Protein AF-A0A1I2V8B5-F1 (afdb_monomer_lite)

Radius of gyration: 18.69 Å; chains: 1; bounding box: 43×34×58 Å

Sequence (165 aa):
MIHPSVWLQKIKIIKDSESGFLQNTAKKSKEMKYDYTTQDYFDWRNKCFAHVHEAYRRAMRGEYYYSLHDLDALRQLMAIGWYMEKSAQPNAYGDWAKIEGSRTKLNKSELTLLASWTASRNANEIMKTLLRIKPYFIELCRHFSRRLSLSNDEGLINSVFHRIE

Secondary structure (DSSP, 8-state):
-----GGGGG---S---TT-HHHHHHHHHHT------HHHHHHHHHHHHHHHHHHHHHHHTT-HHHHHHHHHHHHHHHHHHHHHHTTPPPPPTT--TTTSGGG--S-HHHHHHHHH----S-HHHHHHHHHHHHHHHHHHHHHHHHHTTPPP-HHHHHHHHTTT-

Structure (mmCIF, N/CA/C/O backbone):
data_AF-A0A1I2V8B5-F1
#
_entry.id   AF-A0A1I2V8B5-F1
#
loop_
_atom_site.group_PDB
_atom_site.id
_atom_site.type_symbol
_atom_site.label_atom_id
_atom_site.label_alt_id
_atom_site.label_comp_id
_atom_site.label_asym_id
_atom_site.label_entity_id
_atom_site.label_seq_id
_atom_site.pdbx_PDB_ins_code
_atom_site.Cartn_x
_atom_site.Cartn_y
_atom_site.Cartn_z
_atom_site.occupancy
_atom_site.B_iso_or_equiv
_atom_site.auth_seq_id
_atom_site.auth_comp_id
_atom_site.auth_asym_id
_atom_site.auth_atom_id
_atom_site.pdbx_PDB_model_num
ATOM 1 N N . MET A 1 1 ? 2.261 6.330 -28.014 1.00 75.19 1 MET A N 1
ATOM 2 C CA . MET A 1 1 ? 3.471 5.605 -28.470 1.00 75.19 1 MET A CA 1
ATOM 3 C C . MET A 1 1 ? 4.045 4.861 -27.266 1.00 75.19 1 MET A C 1
ATOM 5 O O . MET A 1 1 ? 3.856 5.345 -26.159 1.00 75.19 1 MET A O 1
ATOM 9 N N . ILE A 1 2 ? 4.645 3.676 -27.425 1.00 86.19 2 ILE A N 1
ATOM 10 C CA . ILE A 1 2 ? 5.216 2.936 -26.279 1.00 86.19 2 ILE A CA 1
ATOM 11 C C . ILE A 1 2 ? 6.547 3.587 -25.888 1.00 86.19 2 ILE A C 1
ATOM 13 O O . ILE A 1 2 ? 7.366 3.871 -26.756 1.00 86.19 2 ILE A O 1
ATOM 17 N N . HIS A 1 3 ? 6.769 3.814 -24.596 1.00 90.19 3 HIS A N 1
ATOM 18 C CA . HIS A 1 3 ? 8.010 4.394 -24.084 1.00 90.19 3 HIS A CA 1
ATOM 19 C C . HIS A 1 3 ? 8.774 3.379 -23.224 1.00 90.19 3 HIS A C 1
ATOM 21 O O . HIS A 1 3 ? 8.142 2.507 -22.616 1.00 90.19 3 HIS A O 1
ATOM 27 N N . PRO A 1 4 ? 10.117 3.471 -23.157 1.00 91.56 4 PRO A N 1
ATOM 28 C CA . PRO A 1 4 ? 10.903 2.648 -22.250 1.00 91.56 4 PRO A CA 1
ATOM 29 C C . PRO A 1 4 ? 10.394 2.770 -20.812 1.00 91.56 4 PRO A C 1
ATOM 31 O O . PRO A 1 4 ? 10.089 3.866 -20.346 1.00 91.56 4 PRO A O 1
ATOM 34 N N . SER A 1 5 ? 10.280 1.643 -20.117 1.00 90.81 5 SER A N 1
ATOM 35 C CA . SER A 1 5 ? 9.874 1.610 -18.712 1.00 90.81 5 SER A CA 1
ATOM 36 C C . SER A 1 5 ? 10.350 0.329 -18.043 1.00 90.81 5 SER A C 1
ATOM 38 O O . SER A 1 5 ? 10.607 -0.680 -18.700 1.00 90.81 5 SER A O 1
ATOM 40 N N . VAL A 1 6 ? 10.402 0.331 -16.713 1.00 90.19 6 VAL A N 1
ATOM 41 C CA . VAL A 1 6 ? 10.785 -0.839 -15.906 1.00 90.19 6 VAL A CA 1
ATOM 42 C C . VAL A 1 6 ? 9.925 -2.082 -16.185 1.00 90.19 6 VAL A C 1
ATOM 44 O O . VAL A 1 6 ? 10.413 -3.208 -16.104 1.00 90.19 6 VAL A O 1
ATOM 47 N N . TRP A 1 7 ? 8.672 -1.906 -16.614 1.00 88.69 7 TRP A N 1
ATOM 48 C CA . TRP A 1 7 ? 7.792 -3.007 -17.020 1.00 88.69 7 TRP A CA 1
ATOM 49 C C . TRP A 1 7 ? 8.276 -3.742 -18.270 1.00 88.69 7 TRP A C 1
ATOM 51 O O . TRP A 1 7 ? 8.034 -4.941 -18.423 1.00 88.69 7 TRP A O 1
ATOM 61 N N . LEU A 1 8 ? 8.989 -3.041 -19.152 1.00 90.69 8 LEU A N 1
ATOM 62 C CA . LEU A 1 8 ? 9.444 -3.574 -20.431 1.00 90.69 8 LEU A CA 1
ATOM 63 C C . LEU A 1 8 ? 10.799 -4.296 -20.338 1.00 90.69 8 LEU A C 1
ATOM 65 O O . LEU A 1 8 ? 11.295 -4.815 -21.333 1.00 90.69 8 LEU A O 1
ATOM 69 N N . GLN A 1 9 ? 11.387 -4.401 -19.144 1.00 89.25 9 GLN A N 1
ATOM 70 C CA . GLN A 1 9 ? 12.701 -5.026 -18.930 1.00 89.25 9 GLN A CA 1
ATOM 71 C C . GLN A 1 9 ? 12.772 -6.507 -19.306 1.00 89.25 9 GLN A C 1
ATOM 73 O O . GLN A 1 9 ? 13.841 -7.010 -19.653 1.00 89.25 9 GLN A O 1
ATOM 78 N N . LYS A 1 10 ? 11.648 -7.220 -19.195 1.00 87.06 10 LYS A N 1
ATOM 79 C CA . LYS A 1 10 ? 11.573 -8.680 -19.373 1.00 87.06 10 LYS A CA 1
ATOM 80 C C . LYS A 1 10 ? 10.537 -9.096 -20.416 1.00 87.06 10 LYS A C 1
ATOM 82 O O . LYS A 1 10 ? 10.031 -10.215 -20.357 1.00 87.06 10 LYS A O 1
ATOM 87 N N . ILE A 1 11 ? 10.176 -8.201 -21.337 1.00 90.94 11 ILE A N 1
ATOM 88 C CA . ILE A 1 11 ? 9.181 -8.528 -22.362 1.00 90.94 11 ILE A CA 1
ATOM 89 C C . ILE A 1 11 ? 9.738 -9.547 -23.351 1.00 90.94 11 ILE A C 1
ATOM 91 O O . ILE A 1 11 ? 10.895 -9.476 -23.763 1.00 90.94 11 ILE A O 1
ATOM 95 N N . LYS A 1 12 ? 8.882 -10.484 -23.757 1.00 91.56 12 LYS A N 1
ATOM 96 C CA . LYS A 1 12 ? 9.140 -11.370 -24.889 1.00 91.56 12 LYS A CA 1
ATOM 97 C C . LYS A 1 12 ? 8.517 -10.737 -26.128 1.00 91.56 12 LYS A C 1
ATOM 99 O O . LYS A 1 12 ? 7.298 -10.615 -26.205 1.00 91.56 12 LYS A O 1
ATOM 104 N N . ILE A 1 13 ? 9.346 -10.327 -27.082 1.00 91.81 13 ILE A N 1
ATOM 105 C CA . ILE A 1 13 ? 8.880 -9.728 -28.336 1.00 91.81 13 ILE A CA 1
ATOM 106 C C . ILE A 1 13 ? 8.579 -10.863 -29.317 1.00 91.81 13 ILE A C 1
ATOM 108 O O . ILE A 1 13 ? 9.481 -11.605 -29.692 1.00 91.81 13 ILE A O 1
ATOM 112 N N . ILE A 1 14 ? 7.305 -11.027 -29.684 1.00 94.00 14 ILE A N 1
ATOM 113 C CA . ILE A 1 14 ? 6.851 -12.066 -30.628 1.00 94.00 14 ILE A CA 1
ATOM 114 C C . ILE A 1 14 ? 6.964 -11.583 -32.078 1.00 94.00 14 ILE A C 1
ATOM 116 O O . ILE A 1 14 ? 7.317 -12.355 -32.963 1.00 94.00 14 ILE A O 1
ATOM 120 N N . LYS A 1 15 ? 6.683 -10.299 -32.312 1.00 92.25 15 LYS A N 1
ATOM 121 C CA . LYS A 1 15 ? 6.799 -9.626 -33.605 1.00 92.25 15 LYS A CA 1
ATOM 122 C C . LYS A 1 15 ? 7.237 -8.186 -33.365 1.00 92.25 15 LYS A C 1
ATOM 124 O O . LYS A 1 15 ? 6.743 -7.548 -32.439 1.00 92.25 15 LYS A O 1
ATOM 129 N N . ASP A 1 16 ? 8.134 -7.694 -34.205 1.00 92.38 16 ASP A N 1
ATOM 130 C CA . ASP A 1 16 ? 8.497 -6.282 -34.299 1.00 92.38 16 ASP A CA 1
ATOM 131 C C . ASP A 1 16 ? 8.597 -5.922 -35.781 1.00 92.38 16 ASP A C 1
ATOM 133 O O . ASP A 1 16 ? 8.853 -6.796 -36.614 1.00 92.38 16 ASP A O 1
ATOM 137 N N . SER A 1 17 ? 8.323 -4.668 -36.122 1.00 86.94 17 SER A N 1
ATOM 138 C CA . SER A 1 17 ? 8.506 -4.186 -37.490 1.00 86.94 17 SER A CA 1
ATOM 139 C C . SER A 1 17 ? 9.993 -4.084 -37.826 1.00 86.94 17 SER A C 1
ATOM 141 O O . SER A 1 17 ? 10.832 -4.032 -36.930 1.00 86.94 17 SER A O 1
ATOM 143 N N . GLU A 1 18 ? 10.327 -3.974 -39.114 1.00 85.38 18 GLU A N 1
ATOM 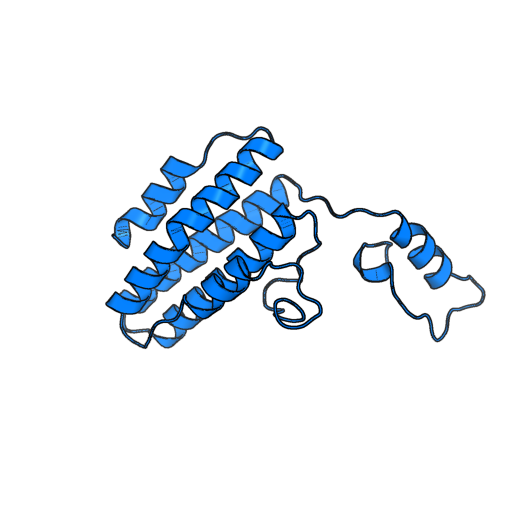144 C CA . GLU A 1 18 ? 11.718 -3.832 -39.586 1.00 85.38 18 GLU A CA 1
ATOM 145 C C . GLU A 1 18 ? 12.478 -2.668 -38.925 1.00 85.38 18 GLU A C 1
ATOM 147 O O . GLU A 1 18 ? 13.696 -2.711 -38.791 1.00 85.38 18 GLU A O 1
ATOM 152 N N . SER A 1 19 ? 11.761 -1.653 -38.433 1.00 86.44 19 SER A N 1
ATOM 153 C CA . SER A 1 19 ? 12.320 -0.537 -37.663 1.00 86.44 19 SER A CA 1
ATOM 154 C C . SER A 1 19 ? 12.904 -0.917 -36.289 1.00 86.44 19 SER A C 1
ATOM 156 O O . SER A 1 19 ? 13.576 -0.089 -35.671 1.00 86.44 19 SER A O 1
ATOM 158 N N . GLY A 1 20 ? 12.637 -2.125 -35.772 1.00 90.06 20 GLY A N 1
ATOM 159 C CA . GLY A 1 20 ? 13.158 -2.621 -34.490 1.00 90.06 20 GLY A CA 1
ATOM 160 C C . GLY A 1 20 ? 12.730 -1.793 -33.272 1.00 90.06 20 GLY A C 1
ATOM 161 O O . GLY A 1 20 ? 13.479 -1.648 -32.299 1.00 90.06 20 GLY A O 1
ATOM 162 N N . PHE A 1 21 ? 11.557 -1.161 -33.343 1.00 93.38 21 PHE A N 1
ATOM 163 C CA . PHE A 1 21 ? 11.097 -0.188 -32.356 1.00 93.38 21 PHE A CA 1
ATOM 164 C C . PHE A 1 21 ? 10.934 -0.795 -30.952 1.00 93.38 21 PHE A C 1
ATOM 166 O O . PHE A 1 21 ? 11.384 -0.197 -29.965 1.00 93.38 21 PHE A O 1
ATOM 173 N N . LEU A 1 22 ? 10.332 -1.982 -30.834 1.00 92.19 22 LEU A N 1
ATOM 174 C CA . LEU A 1 22 ? 10.169 -2.670 -29.551 1.00 92.19 22 LEU A CA 1
ATOM 175 C C . LEU A 1 22 ? 11.504 -3.202 -29.033 1.00 92.19 22 LEU A C 1
ATOM 177 O O . LEU A 1 22 ? 11.752 -3.086 -27.833 1.00 92.19 22 LEU A O 1
ATOM 181 N N . GLN A 1 23 ? 12.387 -3.722 -29.895 1.00 93.56 23 GLN A N 1
ATOM 182 C CA . GLN A 1 23 ? 13.727 -4.138 -29.459 1.00 93.56 23 GLN A CA 1
ATOM 183 C C . GLN A 1 23 ? 14.519 -2.961 -28.884 1.00 93.56 23 GLN A C 1
ATOM 185 O O . GLN A 1 23 ? 15.090 -3.074 -27.795 1.00 93.56 23 GLN A O 1
ATOM 190 N N . ASN A 1 24 ? 14.506 -1.814 -29.564 1.00 92.88 24 ASN A N 1
ATOM 191 C CA . ASN A 1 24 ? 15.165 -0.598 -29.093 1.00 92.88 24 ASN A CA 1
ATOM 192 C C . ASN A 1 24 ? 14.564 -0.100 -27.771 1.00 92.88 24 ASN A C 1
ATOM 194 O O . ASN A 1 24 ? 15.294 0.277 -26.851 1.00 92.88 24 ASN A O 1
ATOM 198 N N . THR A 1 25 ? 13.238 -0.151 -27.642 1.00 93.38 25 THR A N 1
ATOM 199 C CA . THR A 1 25 ? 12.527 0.229 -26.415 1.00 93.38 25 THR A CA 1
ATOM 200 C C . THR A 1 25 ? 12.862 -0.705 -25.249 1.00 93.38 25 THR A C 1
ATOM 202 O O . THR A 1 25 ? 13.165 -0.238 -24.149 1.00 93.38 25 THR A O 1
ATOM 205 N N . ALA A 1 26 ? 12.880 -2.021 -25.479 1.00 93.50 26 ALA A N 1
ATOM 206 C CA . ALA A 1 26 ? 13.253 -3.018 -24.479 1.00 93.50 26 ALA A CA 1
ATOM 207 C C . ALA A 1 26 ? 14.718 -2.869 -24.047 1.00 93.50 26 ALA A C 1
ATOM 209 O O . ALA A 1 26 ? 15.013 -2.947 -22.856 1.00 93.50 26 ALA A O 1
ATOM 210 N N . LYS A 1 27 ? 15.632 -2.593 -24.990 1.00 93.31 27 LYS A N 1
ATOM 211 C CA . LYS A 1 27 ? 17.048 -2.335 -24.690 1.00 93.31 27 LYS A CA 1
ATOM 212 C C . LYS A 1 27 ? 17.203 -1.139 -23.751 1.00 93.31 27 LYS A C 1
ATOM 214 O O . LYS A 1 27 ? 17.818 -1.293 -22.704 1.00 93.31 27 LYS A O 1
ATOM 219 N N . LYS A 1 28 ? 16.569 -0.003 -24.066 1.00 93.94 28 LYS A N 1
ATOM 220 C CA . LYS A 1 28 ? 16.560 1.186 -23.191 1.00 93.94 28 LYS A CA 1
ATOM 221 C C . LYS A 1 28 ? 15.943 0.892 -21.820 1.00 93.94 28 LYS A C 1
ATOM 223 O O . LYS A 1 28 ? 16.407 1.393 -20.807 1.00 93.94 28 LYS A O 1
ATOM 228 N N . SER A 1 29 ? 14.923 0.037 -21.780 1.00 93.81 29 SER A N 1
ATOM 229 C CA . SER A 1 29 ? 14.227 -0.322 -20.541 1.00 93.81 29 SER A CA 1
ATOM 230 C C . SER A 1 29 ? 15.086 -1.137 -19.570 1.00 93.81 29 SER A C 1
ATOM 232 O O . SER A 1 29 ? 14.920 -0.993 -18.360 1.00 93.81 29 SER A O 1
ATOM 234 N N . LYS A 1 30 ? 16.012 -1.976 -20.069 1.00 91.88 30 LYS A N 1
ATOM 235 C CA . LYS A 1 30 ? 16.880 -2.841 -19.240 1.00 91.88 30 LYS A CA 1
ATOM 236 C C . LYS A 1 30 ? 17.734 -2.075 -18.232 1.00 91.88 30 LYS A C 1
ATOM 238 O O . LYS A 1 30 ? 18.032 -2.616 -17.174 1.00 91.88 30 LYS A O 1
ATOM 243 N N . GLU A 1 31 ? 18.120 -0.849 -18.562 1.00 88.81 31 GLU A N 1
ATOM 244 C CA . GLU A 1 31 ? 18.990 -0.012 -17.728 1.00 88.81 31 GLU A CA 1
ATOM 245 C C . GLU A 1 31 ? 18.203 0.841 -16.726 1.00 88.81 31 GLU A C 1
ATOM 247 O O . GLU A 1 31 ? 18.778 1.391 -15.787 1.00 88.81 31 GLU A O 1
ATOM 252 N N . MET A 1 32 ? 16.881 0.937 -16.892 1.00 91.12 32 MET A N 1
ATOM 253 C CA . MET A 1 32 ? 16.047 1.758 -16.023 1.00 91.12 32 MET A CA 1
ATOM 254 C C . MET A 1 32 ? 15.970 1.162 -14.618 1.00 91.12 32 MET A C 1
ATOM 256 O O . MET A 1 32 ? 15.832 -0.047 -14.431 1.00 91.12 32 MET A O 1
ATOM 260 N N . LYS A 1 33 ? 15.999 2.025 -13.611 1.00 89.44 33 LYS A N 1
ATOM 261 C CA . LYS A 1 33 ? 15.702 1.659 -12.228 1.00 89.44 33 LYS A CA 1
ATOM 262 C C . LYS A 1 33 ? 14.457 2.411 -11.803 1.00 89.44 33 LYS A C 1
ATOM 264 O O . LYS A 1 33 ? 14.252 3.546 -12.222 1.00 89.44 33 LYS A O 1
ATOM 269 N N . TYR A 1 34 ? 13.619 1.747 -11.020 1.00 91.56 34 TYR A N 1
ATOM 270 C CA . TYR A 1 34 ? 12.500 2.427 -10.400 1.00 91.56 34 TYR A CA 1
ATOM 271 C C . TYR A 1 34 ? 13.017 3.266 -9.237 1.00 91.56 34 TYR A C 1
ATOM 273 O O . TYR A 1 34 ? 13.763 2.767 -8.394 1.00 91.56 34 TYR A O 1
ATOM 281 N N . ASP A 1 35 ? 12.585 4.516 -9.204 1.00 91.31 35 ASP A N 1
ATOM 282 C CA . ASP A 1 35 ? 12.699 5.381 -8.046 1.00 91.31 35 ASP A CA 1
ATOM 283 C C . ASP A 1 35 ? 11.390 6.155 -7.914 1.00 91.31 35 ASP A C 1
ATOM 285 O O . ASP A 1 35 ? 10.752 6.465 -8.923 1.00 91.31 35 ASP A O 1
ATOM 289 N N . TYR A 1 36 ? 10.972 6.414 -6.682 1.00 93.81 36 TYR A N 1
ATOM 290 C CA . TYR A 1 36 ? 9.762 7.181 -6.420 1.00 93.81 36 TYR A CA 1
ATOM 291 C C . TYR A 1 36 ? 10.118 8.651 -6.221 1.00 93.81 36 TYR A C 1
ATOM 293 O O . TYR A 1 36 ? 11.151 9.004 -5.653 1.00 93.81 36 TYR A O 1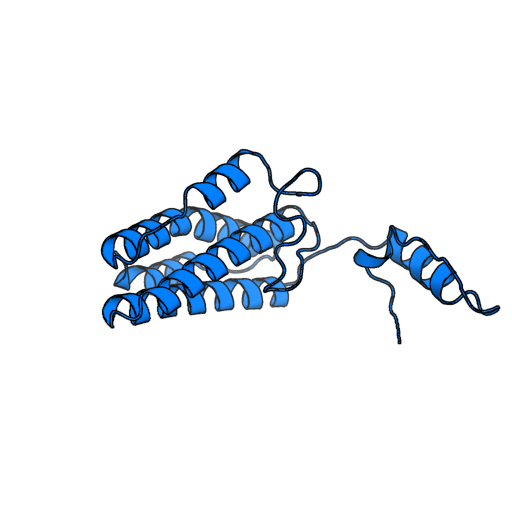
ATOM 301 N N . THR A 1 37 ? 9.238 9.522 -6.685 1.00 94.94 37 THR A N 1
ATOM 302 C CA . THR A 1 37 ? 9.363 10.968 -6.541 1.00 94.94 37 THR A CA 1
ATOM 303 C C . THR A 1 37 ? 8.639 11.463 -5.290 1.00 94.94 37 THR A C 1
ATOM 305 O O . THR A 1 37 ? 7.839 10.757 -4.670 1.00 94.94 37 THR A O 1
ATOM 308 N N . THR A 1 38 ? 8.863 12.730 -4.943 1.00 96.31 38 THR A N 1
ATOM 309 C CA . THR A 1 38 ? 8.064 13.433 -3.931 1.00 96.31 38 THR A CA 1
ATOM 310 C C . THR A 1 38 ? 6.569 13.419 -4.258 1.00 96.31 38 THR A C 1
ATOM 312 O O . THR A 1 38 ? 5.749 13.287 -3.352 1.00 96.31 38 THR A O 1
ATOM 315 N N . GLN A 1 39 ? 6.209 13.505 -5.542 1.00 96.50 39 GLN A N 1
ATOM 316 C CA . GLN A 1 39 ? 4.812 13.445 -5.964 1.00 96.50 39 GLN A CA 1
ATOM 317 C C . GLN A 1 39 ? 4.220 12.052 -5.726 1.00 96.50 39 GLN A C 1
ATOM 319 O O . GLN A 1 39 ? 3.148 11.956 -5.137 1.00 96.50 39 GLN A O 1
ATOM 324 N N . ASP A 1 40 ? 4.944 10.985 -6.082 1.00 95.81 40 ASP A N 1
ATOM 325 C CA . ASP A 1 40 ? 4.496 9.606 -5.837 1.00 95.81 40 ASP A CA 1
ATOM 326 C C . ASP A 1 40 ? 4.237 9.359 -4.344 1.00 95.81 40 ASP A C 1
ATOM 328 O O . ASP A 1 40 ? 3.236 8.743 -3.974 1.00 95.81 40 ASP A O 1
ATOM 332 N N . TYR A 1 41 ? 5.118 9.876 -3.477 1.00 96.88 41 TYR A N 1
ATOM 333 C CA . TYR A 1 41 ? 4.935 9.812 -2.028 1.00 96.88 41 TYR A CA 1
ATOM 334 C C . TYR A 1 41 ? 3.650 10.518 -1.579 1.00 96.88 41 TYR A C 1
ATOM 336 O O . TYR A 1 41 ? 2.848 9.932 -0.848 1.00 96.88 41 TYR A O 1
ATOM 344 N N . PHE A 1 42 ? 3.434 11.763 -2.008 1.00 96.81 42 PHE A N 1
ATOM 345 C CA . PHE A 1 42 ? 2.251 12.517 -1.600 1.00 96.81 42 PHE A CA 1
ATOM 346 C C . PHE A 1 42 ? 0.957 11.923 -2.149 1.00 96.81 42 PHE A C 1
ATOM 348 O O . PHE A 1 42 ? -0.021 11.849 -1.405 1.00 96.81 42 PHE A O 1
ATOM 355 N N 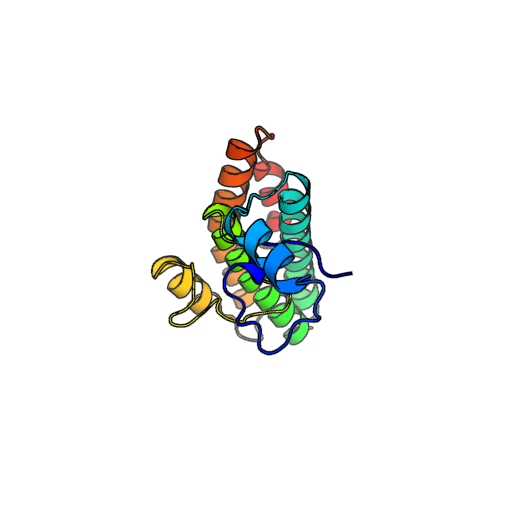. ASP A 1 43 ? 0.952 11.449 -3.393 1.00 96.88 43 ASP A N 1
ATOM 356 C CA . ASP A 1 43 ? -0.208 10.790 -3.991 1.00 96.88 43 ASP A CA 1
ATOM 357 C C . ASP A 1 43 ? -0.568 9.520 -3.220 1.00 96.88 43 ASP A C 1
ATOM 359 O O . ASP A 1 43 ? -1.727 9.327 -2.843 1.00 96.88 43 ASP A O 1
ATOM 363 N N . TRP A 1 44 ? 0.428 8.688 -2.906 1.00 97.81 44 TRP A N 1
ATOM 364 C CA . TRP A 1 44 ? 0.246 7.500 -2.077 1.00 97.81 44 TRP A CA 1
ATOM 365 C C . TRP A 1 44 ? -0.289 7.850 -0.679 1.00 97.81 44 TRP A C 1
ATOM 367 O O . TRP A 1 44 ? -1.332 7.334 -0.269 1.00 97.81 44 TRP A O 1
ATOM 377 N N . ARG A 1 45 ? 0.369 8.773 0.036 1.00 97.38 45 ARG A N 1
ATOM 378 C CA . ARG A 1 45 ? 0.014 9.174 1.408 1.00 97.38 45 ARG A CA 1
ATOM 379 C C . ARG A 1 45 ? -1.395 9.757 1.480 1.00 97.38 45 ARG A C 1
ATOM 381 O O . ARG A 1 45 ? -2.186 9.373 2.341 1.00 97.38 45 ARG A O 1
ATOM 388 N N . ASN A 1 46 ? -1.725 10.672 0.571 1.00 96.88 46 ASN A N 1
ATOM 389 C CA . ASN A 1 46 ? -3.035 11.317 0.536 1.00 96.88 46 ASN A CA 1
ATOM 390 C C . ASN A 1 46 ? -4.139 10.302 0.212 1.00 96.88 46 ASN A C 1
ATOM 392 O O . ASN A 1 46 ? -5.237 10.389 0.764 1.00 96.88 46 ASN A O 1
ATOM 396 N N . LYS A 1 47 ? -3.844 9.297 -0.621 1.00 97.75 47 LYS A N 1
ATOM 397 C CA . LYS A 1 47 ? -4.783 8.210 -0.899 1.00 97.75 47 LYS A CA 1
ATOM 398 C C . LYS A 1 47 ? -4.995 7.305 0.316 1.00 97.75 47 LYS A C 1
ATOM 400 O O . LYS A 1 47 ? -6.138 6.954 0.599 1.00 97.75 47 LYS A O 1
ATOM 405 N N . CYS A 1 48 ? -3.946 7.007 1.089 1.00 97.94 48 CYS A N 1
ATOM 406 C CA . CYS A 1 48 ? -4.088 6.328 2.383 1.00 97.94 48 CYS A CA 1
ATOM 407 C C . CYS A 1 48 ? -5.004 7.118 3.327 1.00 97.94 48 CYS A C 1
ATOM 409 O O . CYS A 1 48 ? -5.945 6.549 3.878 1.00 97.94 48 CYS A O 1
ATOM 411 N N . PHE A 1 49 ? -4.786 8.430 3.471 1.00 97.31 49 PHE A N 1
ATOM 412 C CA . PHE A 1 49 ? -5.639 9.282 4.308 1.00 97.31 49 PHE A CA 1
ATOM 413 C C . PHE A 1 49 ? -7.106 9.259 3.874 1.00 97.31 49 PHE A C 1
ATOM 415 O O . PHE A 1 49 ? -7.990 9.143 4.725 1.00 97.31 49 PHE A O 1
ATOM 422 N N . ALA A 1 50 ? -7.369 9.325 2.566 1.00 97.00 50 ALA A N 1
ATOM 423 C CA . ALA A 1 50 ? -8.724 9.270 2.032 1.00 97.00 50 ALA A CA 1
ATOM 424 C C . ALA A 1 50 ? -9.439 7.969 2.430 1.00 97.00 50 ALA A C 1
ATOM 426 O O . ALA A 1 50 ? -10.550 8.031 2.954 1.00 97.00 50 ALA A O 1
ATOM 427 N N . HIS A 1 51 ? -8.792 6.809 2.268 1.00 98.00 51 HIS A N 1
ATOM 428 C CA . HIS A 1 51 ? -9.393 5.521 2.633 1.00 98.00 51 HIS A CA 1
ATOM 429 C C . HIS A 1 51 ? -9.552 5.332 4.141 1.00 98.00 51 HIS A C 1
ATOM 431 O O . HIS A 1 51 ? -10.560 4.784 4.572 1.00 98.00 51 HIS A O 1
ATOM 437 N N . VAL A 1 52 ? -8.618 5.820 4.962 1.00 97.75 52 VAL A N 1
ATOM 438 C CA . VAL A 1 52 ? -8.767 5.786 6.429 1.00 97.75 52 VAL A CA 1
ATOM 439 C C . VAL A 1 52 ? -10.009 6.572 6.861 1.00 97.75 52 VAL A C 1
ATOM 441 O O . VAL A 1 52 ? -10.846 6.061 7.611 1.00 97.75 52 VAL A O 1
ATOM 444 N N . HIS A 1 53 ? -10.160 7.798 6.355 1.00 96.75 53 HIS A N 1
ATOM 445 C CA . HIS A 1 53 ? -11.301 8.650 6.678 1.00 96.75 53 HIS A CA 1
ATOM 446 C C . HIS A 1 53 ? -12.624 8.070 6.154 1.00 96.75 53 HIS A C 1
ATOM 448 O O . HIS A 1 53 ? -13.645 8.101 6.848 1.00 96.75 53 HIS A O 1
ATOM 454 N N . GLU A 1 54 ? -12.614 7.524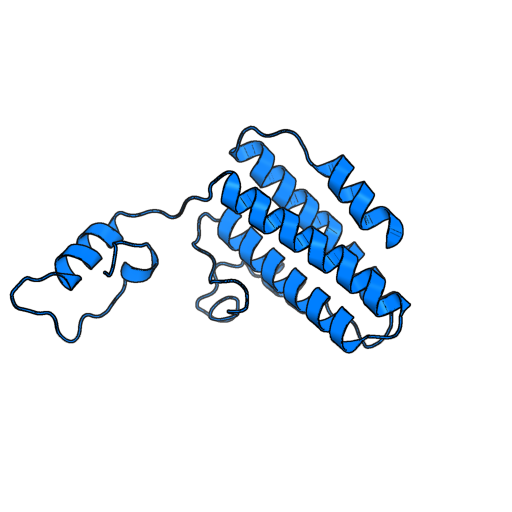 4.938 1.00 97.81 54 GLU A N 1
ATOM 455 C CA . GLU A 1 54 ? -13.802 6.947 4.319 1.00 97.81 54 GLU A CA 1
ATOM 456 C C . GLU A 1 54 ? -14.238 5.654 5.012 1.00 97.81 54 GLU A C 1
ATOM 458 O O . GLU A 1 54 ? -15.407 5.540 5.389 1.00 97.81 54 GLU A O 1
ATOM 463 N N . ALA A 1 55 ? -13.299 4.755 5.325 1.00 97.94 55 ALA A N 1
ATOM 464 C CA . ALA A 1 55 ? -13.571 3.540 6.085 1.00 97.94 55 ALA A CA 1
ATOM 465 C C . ALA A 1 55 ? -14.270 3.862 7.413 1.00 97.94 55 ALA A C 1
ATOM 467 O O . ALA A 1 55 ? -15.317 3.280 7.715 1.00 97.94 55 ALA A O 1
ATOM 468 N N . TYR A 1 56 ? -13.743 4.831 8.170 1.00 97.31 56 TYR A N 1
ATOM 469 C CA . TYR A 1 56 ? -14.353 5.320 9.408 1.00 97.31 56 TYR A CA 1
ATOM 470 C C . TYR A 1 56 ? -15.779 5.832 9.184 1.00 97.31 56 TYR A C 1
ATOM 472 O O . TYR A 1 56 ? -16.735 5.338 9.788 1.00 97.31 56 TYR A O 1
ATOM 480 N N . ARG A 1 57 ? -15.947 6.796 8.274 1.00 97.44 57 ARG A N 1
ATOM 481 C CA . ARG A 1 57 ? -17.234 7.455 8.028 1.00 97.44 57 ARG A CA 1
ATOM 482 C C . ARG A 1 57 ? -18.308 6.463 7.587 1.00 97.44 57 ARG A C 1
ATOM 484 O O . ARG A 1 57 ? -19.459 6.581 8.005 1.00 97.44 57 ARG A O 1
ATOM 491 N N . ARG A 1 58 ? -17.941 5.490 6.753 1.00 98.00 58 ARG A N 1
ATOM 492 C CA . ARG A 1 58 ? -18.847 4.459 6.232 1.00 98.00 58 ARG A CA 1
ATOM 493 C C . ARG A 1 58 ? -19.213 3.436 7.299 1.00 98.00 58 ARG A C 1
ATOM 495 O O . ARG A 1 58 ? -20.391 3.106 7.425 1.00 98.00 58 ARG A O 1
ATOM 502 N N . ALA A 1 59 ? -18.259 3.013 8.130 1.00 97.69 59 ALA A N 1
ATOM 503 C CA . ALA A 1 59 ? -18.537 2.137 9.270 1.00 97.69 59 ALA A CA 1
ATOM 504 C C . ALA A 1 59 ? -19.536 2.774 10.249 1.00 97.69 59 ALA A C 1
ATOM 506 O O . ALA A 1 59 ? -20.478 2.109 10.680 1.00 97.69 59 ALA A O 1
ATOM 507 N N . MET A 1 60 ? -19.379 4.070 10.541 1.00 96.44 60 MET A N 1
ATOM 508 C CA . MET A 1 60 ? -20.288 4.833 11.411 1.00 96.44 60 MET A CA 1
ATOM 509 C C . MET A 1 60 ? -21.696 5.013 10.838 1.00 96.44 60 MET A C 1
ATOM 511 O O . MET A 1 60 ? -22.639 5.216 11.595 1.00 96.44 60 MET A O 1
ATOM 515 N N . ARG A 1 61 ? -21.866 4.886 9.518 1.00 97.56 61 ARG A N 1
ATOM 516 C CA . ARG A 1 61 ? -23.176 4.919 8.843 1.00 97.56 61 ARG A CA 1
ATOM 517 C C . ARG A 1 61 ? -23.801 3.539 8.632 1.00 97.56 61 ARG A C 1
ATOM 519 O O . ARG A 1 61 ? -24.884 3.451 8.067 1.00 97.56 61 ARG A O 1
ATOM 526 N N . GLY A 1 62 ? -23.122 2.464 9.030 1.00 97.69 62 GLY A N 1
ATOM 527 C CA . GLY A 1 62 ? -23.563 1.095 8.748 1.00 97.69 62 GLY A CA 1
ATOM 528 C C . GLY A 1 62 ? -23.328 0.637 7.301 1.00 97.69 62 GLY A C 1
ATOM 529 O O . GLY A 1 62 ? -23.783 -0.438 6.909 1.00 97.69 62 GLY A O 1
ATOM 530 N N . GLU A 1 63 ? -22.579 1.400 6.499 1.00 98.44 63 GLU A N 1
ATOM 531 C CA . GLU A 1 63 ? -22.223 1.070 5.113 1.00 98.44 63 GLU A CA 1
ATOM 532 C C . GLU A 1 63 ? -21.013 0.114 5.072 1.00 98.44 63 GLU A C 1
ATOM 534 O O . GLU A 1 63 ? -19.952 0.415 4.523 1.00 98.44 63 GLU A O 1
ATOM 539 N N . TYR A 1 64 ? -21.144 -1.055 5.707 1.00 98.25 64 TYR A N 1
ATOM 540 C CA . TYR A 1 64 ? -19.995 -1.911 6.024 1.00 98.25 64 TYR A CA 1
ATOM 541 C C . TYR A 1 64 ? -19.239 -2.445 4.807 1.00 98.25 64 TYR A C 1
ATOM 543 O O . TYR A 1 64 ? -18.024 -2.549 4.870 1.00 98.25 64 TYR A O 1
ATOM 551 N N . TYR A 1 65 ? -19.909 -2.764 3.697 1.00 98.38 65 TYR A N 1
ATOM 552 C CA . TYR A 1 65 ? -19.203 -3.234 2.497 1.00 98.38 65 TYR A CA 1
ATOM 553 C C . TYR A 1 65 ? -18.342 -2.147 1.861 1.00 98.38 65 TYR A C 1
ATOM 555 O O . TYR A 1 65 ? -17.254 -2.444 1.380 1.00 98.38 65 TYR A O 1
ATOM 563 N N . TYR A 1 66 ? -18.795 -0.893 1.913 1.00 98.38 66 TYR A N 1
ATOM 564 C CA . TYR A 1 66 ? -17.978 0.240 1.494 1.00 98.38 66 TYR A CA 1
ATOM 565 C C . TYR A 1 66 ? -16.767 0.352 2.425 1.00 98.38 66 TYR A C 1
ATOM 567 O O . TYR A 1 66 ? -15.629 0.362 1.975 1.00 98.38 66 TYR A O 1
ATOM 575 N N . SER A 1 67 ? -16.999 0.340 3.736 1.00 98.25 67 SER A N 1
ATOM 576 C CA . SER A 1 67 ? -15.916 0.436 4.716 1.00 98.25 67 SER A CA 1
ATOM 577 C C . SER A 1 67 ? -14.875 -0.690 4.584 1.00 98.25 67 SER A C 1
ATOM 579 O O . SER A 1 67 ? -13.674 -0.442 4.659 1.00 98.25 67 SER A O 1
ATOM 581 N N . LEU A 1 68 ? -15.318 -1.924 4.319 1.00 98.50 68 LEU A N 1
ATOM 582 C CA . LEU A 1 68 ? -14.437 -3.061 4.037 1.00 98.50 68 LEU A CA 1
ATOM 583 C C . LEU A 1 68 ? -13.682 -2.887 2.713 1.00 98.50 68 LEU A C 1
ATOM 585 O O . LEU A 1 68 ? -12.501 -3.206 2.648 1.00 98.50 68 LEU A O 1
ATOM 589 N N . HIS A 1 69 ? -14.317 -2.326 1.682 1.00 98.00 69 HIS A N 1
ATOM 590 C CA . HIS A 1 69 ? -13.632 -1.972 0.441 1.00 98.00 69 HIS A CA 1
ATOM 591 C C . HIS A 1 69 ? -12.516 -0.938 0.670 1.00 98.00 69 HIS A C 1
ATOM 593 O O . HIS A 1 69 ? -11.419 -1.102 0.140 1.00 98.00 69 HIS A O 1
ATOM 599 N N . ASP A 1 70 ? -12.750 0.087 1.494 1.00 98.12 70 ASP A N 1
ATOM 600 C CA . ASP A 1 70 ? -11.705 1.052 1.859 1.00 98.12 70 ASP A CA 1
ATOM 601 C C . ASP A 1 70 ? -10.581 0.413 2.678 1.00 98.12 70 ASP A C 1
ATOM 603 O O . ASP A 1 70 ? -9.410 0.745 2.491 1.00 98.12 70 ASP A O 1
ATOM 607 N N . LEU A 1 71 ? -10.915 -0.531 3.562 1.00 97.88 71 LEU A N 1
ATOM 608 C CA . LEU A 1 71 ? -9.913 -1.305 4.285 1.00 97.88 71 LEU A CA 1
ATOM 609 C C . LEU A 1 71 ? -9.042 -2.115 3.311 1.00 97.88 71 LEU A C 1
ATOM 611 O O . LEU A 1 71 ? -7.820 -2.109 3.437 1.00 97.88 71 LEU A O 1
ATOM 615 N N . ASP A 1 72 ? -9.639 -2.751 2.305 1.00 97.25 72 ASP A N 1
ATOM 616 C CA . ASP A 1 72 ? -8.922 -3.504 1.268 1.00 97.25 72 ASP A CA 1
ATOM 617 C C . ASP A 1 72 ? -8.043 -2.599 0.407 1.00 97.25 72 ASP A C 1
ATOM 619 O O . ASP A 1 72 ? -6.886 -2.926 0.132 1.00 97.25 72 ASP A O 1
ATOM 623 N N . ALA A 1 73 ? -8.556 -1.427 0.041 1.00 97.69 73 ALA A N 1
ATOM 624 C CA . ALA A 1 73 ? -7.782 -0.406 -0.646 1.00 97.69 73 ALA A CA 1
ATOM 625 C C . ALA A 1 73 ? -6.577 0.047 0.188 1.00 97.69 73 ALA A C 1
ATOM 627 O O . ALA A 1 73 ? -5.472 0.170 -0.343 1.00 97.69 73 ALA A O 1
ATOM 628 N N . LEU A 1 74 ? -6.754 0.242 1.498 1.00 97.62 74 LEU A N 1
ATOM 629 C CA . LEU A 1 74 ? -5.659 0.587 2.398 1.00 97.62 74 LEU A CA 1
ATOM 630 C C . LEU A 1 74 ? -4.627 -0.544 2.481 1.00 97.62 74 LEU A C 1
ATOM 632 O O . LEU A 1 74 ? -3.432 -0.274 2.388 1.00 97.62 74 LEU A O 1
ATOM 636 N N . ARG A 1 75 ? -5.057 -1.812 2.560 1.00 97.19 75 ARG A N 1
ATOM 637 C CA . ARG A 1 75 ? -4.149 -2.974 2.495 1.00 97.19 75 ARG A CA 1
ATOM 638 C C . ARG A 1 75 ? -3.316 -2.962 1.214 1.00 97.19 75 ARG A C 1
ATOM 640 O O . ARG A 1 75 ? -2.103 -3.167 1.270 1.00 97.19 75 ARG A O 1
ATOM 647 N N . GLN A 1 76 ? -3.939 -2.671 0.073 1.00 97.75 76 GLN A N 1
ATOM 648 C CA . GLN A 1 76 ? -3.222 -2.562 -1.195 1.00 97.75 76 GLN A CA 1
ATOM 649 C C . GLN A 1 76 ? -2.209 -1.417 -1.178 1.00 97.75 76 GLN A C 1
ATOM 651 O O . GLN A 1 76 ? -1.082 -1.576 -1.640 1.00 97.75 76 GLN A O 1
ATOM 656 N N . LEU A 1 77 ? -2.594 -0.262 -0.636 1.00 98.31 77 LEU A N 1
ATOM 657 C CA . LEU A 1 77 ? -1.709 0.892 -0.542 1.00 98.31 77 LEU A CA 1
ATOM 658 C C . LEU A 1 77 ? -0.508 0.608 0.359 1.00 98.31 77 LEU A C 1
ATOM 660 O O . LEU A 1 77 ? 0.599 1.006 0.012 1.00 98.31 77 LEU A O 1
ATOM 664 N N . MET A 1 78 ? -0.673 -0.138 1.451 1.00 98.50 78 MET A N 1
ATOM 665 C CA . MET A 1 78 ? 0.462 -0.584 2.266 1.00 98.50 78 MET A CA 1
ATOM 666 C C . MET A 1 78 ? 1.423 -1.468 1.462 1.00 98.50 78 MET A C 1
ATOM 668 O O . MET A 1 78 ? 2.633 -1.243 1.493 1.00 98.50 78 MET A O 1
ATOM 672 N N . ALA A 1 79 ? 0.898 -2.402 0.661 1.00 98.25 79 ALA A N 1
ATOM 673 C CA . ALA A 1 79 ? 1.715 -3.202 -0.251 1.00 98.25 79 ALA A CA 1
ATOM 674 C C . ALA A 1 79 ? 2.455 -2.336 -1.286 1.00 98.25 79 ALA A C 1
ATOM 676 O O . ALA A 1 79 ? 3.648 -2.534 -1.506 1.00 98.25 79 ALA A O 1
ATOM 677 N N . ILE A 1 80 ? 1.780 -1.346 -1.878 1.00 98.06 80 ILE A N 1
ATOM 678 C CA . ILE A 1 80 ? 2.393 -0.369 -2.792 1.00 98.06 80 ILE A CA 1
ATOM 679 C C . ILE A 1 80 ? 3.531 0.384 -2.091 1.00 98.06 80 ILE A C 1
ATOM 681 O O . ILE A 1 80 ? 4.626 0.469 -2.643 1.00 98.06 80 ILE A O 1
ATOM 685 N N . GLY A 1 81 ? 3.315 0.854 -0.861 1.00 98.06 81 GLY A N 1
ATOM 686 C CA . GLY A 1 81 ? 4.332 1.542 -0.067 1.00 98.06 81 GLY A CA 1
ATOM 687 C C . GLY A 1 81 ? 5.561 0.667 0.202 1.00 98.06 81 GLY A C 1
ATOM 688 O O . GLY A 1 81 ? 6.688 1.098 -0.022 1.00 98.06 81 GLY A O 1
ATOM 689 N N . TRP A 1 82 ? 5.380 -0.602 0.566 1.00 98.38 82 TRP A N 1
ATOM 690 C CA . TRP A 1 82 ? 6.507 -1.528 0.741 1.00 98.38 82 TRP A CA 1
ATOM 691 C C . TRP A 1 82 ? 7.243 -1.869 -0.559 1.00 98.38 82 TRP A C 1
ATOM 693 O O . TRP A 1 82 ? 8.433 -2.188 -0.519 1.00 98.38 82 TRP A O 1
ATOM 703 N N . TYR A 1 83 ? 6.569 -1.828 -1.711 1.00 97.69 83 TYR A N 1
ATOM 704 C CA . TYR A 1 83 ? 7.237 -1.913 -3.013 1.00 97.69 83 TYR A CA 1
ATOM 705 C C . TYR A 1 83 ? 8.082 -0.663 -3.264 1.00 97.69 83 TYR A C 1
ATOM 707 O O . TYR A 1 83 ? 9.259 -0.788 -3.609 1.00 97.69 83 TYR A O 1
ATOM 715 N N . MET A 1 84 ? 7.507 0.521 -3.021 1.00 97.00 84 MET A N 1
ATOM 716 C CA . MET A 1 84 ? 8.201 1.802 -3.151 1.00 97.00 84 MET A CA 1
ATOM 717 C C . MET A 1 84 ? 9.465 1.847 -2.289 1.00 97.00 84 MET A C 1
ATOM 719 O O . MET A 1 84 ? 10.546 2.122 -2.806 1.00 97.00 84 MET A O 1
ATOM 723 N N . GLU A 1 85 ? 9.349 1.483 -1.010 1.00 97.06 85 GLU A N 1
ATOM 724 C CA . GLU A 1 85 ? 10.458 1.393 -0.054 1.00 97.06 85 GLU A CA 1
ATOM 725 C C . GLU A 1 85 ? 11.607 0.515 -0.577 1.00 97.06 85 GLU A C 1
ATOM 727 O O . GLU A 1 85 ? 12.777 0.894 -0.515 1.00 97.06 85 GLU A O 1
ATOM 732 N N . LYS A 1 86 ? 11.275 -0.637 -1.169 1.00 95.56 86 LYS A N 1
ATOM 733 C CA . LYS A 1 86 ? 12.245 -1.581 -1.749 1.00 95.56 86 LYS A CA 1
ATOM 734 C C . LYS A 1 86 ? 12.761 -1.162 -3.128 1.00 95.56 86 LYS A C 1
ATOM 736 O O . LYS A 1 86 ? 13.432 -1.955 -3.791 1.00 95.56 86 LYS A O 1
ATOM 741 N N . SER A 1 87 ? 12.414 0.039 -3.598 1.00 93.88 87 SER A N 1
ATOM 742 C CA . SER A 1 87 ? 12.682 0.512 -4.961 1.00 93.88 87 SER A CA 1
ATOM 743 C C . SER A 1 87 ? 12.249 -0.502 -6.030 1.00 93.88 87 SER A C 1
ATOM 745 O O . SER A 1 87 ? 12.880 -0.666 -7.075 1.00 93.88 87 SER A O 1
ATOM 747 N N . ALA A 1 88 ? 11.122 -1.167 -5.776 1.00 93.25 88 ALA A N 1
ATOM 748 C CA . ALA A 1 88 ? 10.421 -2.003 -6.730 1.00 93.25 88 ALA A CA 1
ATOM 749 C C . ALA A 1 88 ? 9.203 -1.245 -7.260 1.00 93.25 88 ALA A C 1
ATOM 751 O O . ALA A 1 88 ? 8.408 -0.728 -6.485 1.00 93.25 88 ALA A O 1
ATOM 752 N N . GLN A 1 89 ? 9.027 -1.218 -8.581 1.00 92.00 89 GLN A N 1
ATOM 753 C CA . GLN A 1 89 ? 7.857 -0.594 -9.194 1.00 92.00 89 GLN A CA 1
ATOM 754 C C . GLN A 1 89 ? 6.573 -1.286 -8.701 1.00 92.00 89 GLN A C 1
ATOM 756 O O . GLN A 1 89 ? 6.396 -2.479 -8.983 1.00 92.00 89 GLN A O 1
ATOM 761 N N . PRO A 1 90 ? 5.674 -0.573 -8.001 1.00 93.62 90 PRO A N 1
ATOM 762 C CA . PRO A 1 90 ? 4.374 -1.112 -7.639 1.00 93.62 90 PRO A CA 1
ATOM 763 C C . PRO A 1 90 ? 3.477 -1.208 -8.876 1.00 93.62 90 PRO A C 1
ATOM 765 O O . PRO A 1 90 ? 3.639 -0.443 -9.834 1.00 93.62 90 PRO A O 1
ATOM 768 N N . ASN A 1 91 ? 2.505 -2.123 -8.851 1.00 90.94 91 ASN A N 1
ATOM 769 C CA . ASN A 1 91 ? 1.432 -2.106 -9.844 1.00 90.94 91 ASN A CA 1
ATOM 770 C C . ASN A 1 91 ? 0.580 -0.839 -9.705 1.00 90.94 91 ASN A C 1
ATOM 772 O O . ASN A 1 91 ? 0.628 -0.133 -8.695 1.00 90.94 91 ASN A O 1
ATOM 776 N N . ALA A 1 92 ? -0.262 -0.600 -10.709 1.00 89.69 92 ALA A N 1
ATOM 777 C CA . ALA A 1 92 ? -1.309 0.398 -10.599 1.00 89.69 92 ALA A CA 1
ATOM 778 C C . ALA A 1 92 ? -2.256 0.080 -9.428 1.00 89.69 92 ALA A C 1
ATOM 780 O O . ALA A 1 92 ? -2.533 -1.078 -9.111 1.00 89.69 92 ALA A O 1
ATOM 781 N N . TYR A 1 93 ? -2.791 1.130 -8.810 1.00 89.75 93 TYR A N 1
ATOM 782 C CA . TYR A 1 93 ? -3.843 0.996 -7.809 1.00 89.75 93 TYR A CA 1
ATOM 783 C C . TYR A 1 93 ? -5.044 0.220 -8.382 1.00 89.75 93 TYR A C 1
ATOM 785 O O . TYR A 1 93 ? -5.463 0.472 -9.510 1.00 89.75 93 TYR A O 1
ATOM 793 N N . GLY A 1 94 ? -5.587 -0.721 -7.608 1.00 90.81 94 GLY A N 1
ATOM 794 C CA . GLY A 1 94 ? -6.608 -1.677 -8.047 1.00 90.81 94 GLY A CA 1
ATOM 795 C C . GLY A 1 94 ? -6.058 -2.993 -8.617 1.00 90.81 94 GLY A C 1
ATOM 796 O O . GLY A 1 94 ? -6.794 -3.973 -8.669 1.00 90.81 94 GLY A O 1
ATOM 797 N N . ASP A 1 95 ? -4.764 -3.076 -8.957 1.00 93.25 95 ASP A N 1
ATOM 798 C CA . ASP A 1 95 ? -4.134 -4.305 -9.466 1.00 93.25 95 ASP A CA 1
ATOM 799 C C . ASP A 1 95 ? -3.350 -5.073 -8.382 1.00 93.25 95 ASP A C 1
ATOM 801 O O . ASP A 1 95 ? -2.263 -4.679 -7.945 1.00 93.25 95 ASP A O 1
ATOM 805 N N . TRP A 1 96 ? -3.896 -6.217 -7.966 1.00 93.81 96 TRP A N 1
ATOM 806 C CA . TRP A 1 96 ? -3.303 -7.113 -6.966 1.00 93.81 96 TRP A CA 1
ATOM 807 C C . TRP A 1 96 ? -2.279 -8.109 -7.529 1.00 93.81 96 TRP A C 1
ATOM 809 O O . TRP A 1 96 ? -1.681 -8.885 -6.776 1.00 93.81 96 TRP A O 1
ATOM 819 N N . ALA A 1 97 ? -2.045 -8.122 -8.844 1.00 92.81 97 ALA A N 1
ATOM 820 C CA . ALA A 1 97 ? -1.207 -9.130 -9.476 1.00 92.81 97 ALA A CA 1
ATOM 821 C C . ALA A 1 97 ? 0.203 -9.169 -8.870 1.00 92.81 97 ALA A C 1
ATOM 823 O O . ALA A 1 97 ? 0.913 -8.174 -8.827 1.00 92.81 97 ALA A O 1
ATOM 824 N N . LYS A 1 98 ? 0.692 -10.350 -8.485 1.00 92.00 98 LYS A N 1
ATOM 825 C CA . LYS A 1 98 ? 2.063 -10.519 -7.958 1.00 92.00 98 LYS A CA 1
ATOM 826 C C . LYS A 1 98 ? 2.329 -9.782 -6.635 1.00 92.00 98 LYS A C 1
ATOM 828 O O . LYS A 1 98 ? 3.490 -9.742 -6.252 1.00 92.00 98 LYS A O 1
ATOM 833 N N . ILE A 1 99 ? 1.330 -9.215 -5.948 1.00 94.25 99 ILE 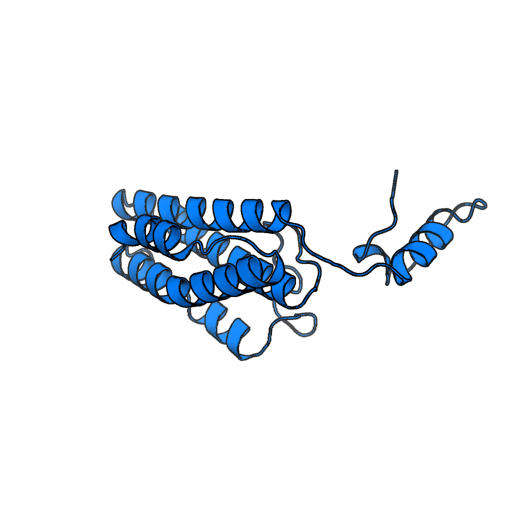A N 1
ATOM 834 C CA . ILE A 1 99 ? 1.489 -8.785 -4.544 1.00 94.25 99 ILE A CA 1
ATOM 835 C C . ILE A 1 99 ? 1.673 -10.018 -3.654 1.00 94.25 99 ILE A C 1
ATOM 837 O O . ILE A 1 99 ? 2.466 -10.006 -2.717 1.00 94.25 99 ILE A O 1
ATOM 841 N N . GLU A 1 100 ? 1.012 -11.113 -4.016 1.00 92.25 100 GLU A N 1
ATOM 842 C CA . GLU A 1 100 ? 1.154 -12.427 -3.399 1.00 92.25 100 GLU A CA 1
ATOM 843 C C . GLU A 1 100 ? 1.867 -13.421 -4.337 1.00 92.25 100 GLU A C 1
ATOM 845 O O . GLU A 1 100 ? 2.177 -13.132 -5.501 1.00 92.25 100 GLU A O 1
ATOM 850 N N . GLY A 1 101 ? 2.117 -14.627 -3.822 1.00 93.12 101 GLY A N 1
ATOM 851 C CA . GLY A 1 101 ? 2.728 -15.727 -4.565 1.00 93.12 101 GLY A CA 1
ATOM 852 C C . GLY A 1 101 ? 4.223 -15.538 -4.840 1.00 93.12 101 GLY A C 1
ATOM 853 O O . GLY A 1 101 ? 4.874 -14.626 -4.339 1.00 93.12 101 GLY A O 1
ATOM 854 N N . SER A 1 102 ? 4.793 -16.409 -5.675 1.00 93.62 102 SER A N 1
ATOM 855 C CA . SER A 1 102 ? 6.249 -16.495 -5.901 1.00 93.62 102 SER A CA 1
ATOM 856 C C . SER A 1 102 ? 6.881 -15.268 -6.568 1.00 93.62 102 SER A C 1
ATOM 858 O O . SER A 1 102 ? 8.103 -15.143 -6.613 1.00 93.62 102 SER A O 1
ATOM 860 N N . ARG A 1 103 ? 6.063 -14.364 -7.120 1.00 92.50 103 ARG A N 1
ATOM 861 C CA . ARG A 1 103 ? 6.519 -13.160 -7.832 1.00 92.50 103 ARG A CA 1
ATOM 862 C C . ARG A 1 103 ? 6.511 -11.901 -6.966 1.00 92.50 103 ARG A C 1
ATOM 864 O O . ARG A 1 103 ? 6.906 -10.848 -7.473 1.00 92.50 103 ARG A O 1
ATOM 871 N N . THR A 1 104 ? 6.083 -12.015 -5.711 1.00 96.25 104 THR A N 1
ATOM 872 C CA . THR A 1 104 ? 6.043 -10.899 -4.769 1.00 96.25 104 THR A CA 1
ATOM 873 C C . THR A 1 104 ? 7.421 -10.326 -4.467 1.00 96.25 104 THR A C 1
ATOM 875 O O . THR A 1 104 ? 8.447 -11.006 -4.554 1.00 96.25 104 THR A O 1
ATOM 878 N N . LYS A 1 105 ? 7.437 -9.031 -4.151 1.00 96.00 105 LYS A N 1
ATOM 879 C CA . LYS A 1 105 ? 8.586 -8.326 -3.568 1.00 96.00 105 LYS A CA 1
ATOM 880 C C . LYS A 1 105 ? 8.435 -8.113 -2.067 1.00 96.00 105 LYS A C 1
ATOM 882 O O . LYS A 1 105 ? 9.364 -7.601 -1.447 1.00 96.00 105 LYS A O 1
ATOM 887 N N . LEU A 1 106 ? 7.303 -8.519 -1.496 1.00 97.62 106 LEU A N 1
ATOM 888 C CA . LEU A 1 106 ? 7.074 -8.462 -0.063 1.00 97.62 106 LEU A CA 1
ATOM 889 C C . LEU A 1 106 ? 7.805 -9.597 0.648 1.00 97.62 106 LEU A C 1
ATOM 891 O O . LEU A 1 106 ? 7.926 -10.710 0.132 1.00 97.62 106 LEU A O 1
ATOM 895 N N . ASN A 1 107 ? 8.288 -9.314 1.852 1.00 97.06 107 ASN A N 1
ATOM 896 C CA . ASN A 1 107 ? 8.835 -10.345 2.727 1.00 97.06 107 ASN A CA 1
ATOM 897 C C . ASN A 1 107 ? 7.710 -11.105 3.459 1.00 97.06 107 ASN A C 1
ATOM 899 O O . ASN A 1 107 ? 6.533 -10.740 3.422 1.00 97.06 107 ASN A O 1
ATOM 903 N N . LYS A 1 108 ? 8.075 -12.190 4.154 1.00 97.38 108 LYS A N 1
ATOM 904 C CA . LYS A 1 108 ? 7.108 -13.040 4.864 1.00 97.38 108 LYS A CA 1
ATOM 905 C C . LYS A 1 108 ? 6.331 -12.277 5.945 1.00 97.38 108 LYS A C 1
ATOM 907 O O . LYS A 1 108 ? 5.143 -12.539 6.121 1.00 97.38 108 LYS A O 1
ATOM 912 N N . SER A 1 109 ? 6.971 -11.349 6.659 1.00 97.50 109 SER A N 1
ATOM 913 C CA . SER A 1 109 ? 6.309 -10.535 7.687 1.00 97.50 109 SER A CA 1
ATOM 914 C C . SER A 1 109 ? 5.266 -9.592 7.093 1.00 97.50 109 SER A C 1
ATOM 916 O O . SER A 1 109 ? 4.153 -9.545 7.599 1.00 97.50 109 SER A O 1
ATOM 918 N N . GLU A 1 110 ? 5.570 -8.916 5.987 1.00 98.19 110 GLU A N 1
ATOM 919 C CA . GLU A 1 110 ? 4.638 -8.022 5.285 1.00 98.19 110 GLU A CA 1
ATOM 920 C C . GLU A 1 110 ? 3.414 -8.780 4.766 1.00 98.19 110 GLU A C 1
ATOM 922 O O . GLU A 1 110 ? 2.283 -8.351 4.976 1.00 98.19 110 GLU A O 1
ATOM 927 N N . LEU A 1 111 ? 3.621 -9.958 4.168 1.00 98.00 111 LEU A N 1
ATOM 928 C CA . LEU A 1 111 ? 2.520 -10.829 3.743 1.00 98.00 111 LEU A CA 1
ATOM 929 C C . LEU A 1 111 ? 1.667 -11.295 4.931 1.00 98.00 111 LEU A C 1
ATOM 931 O O . LEU A 1 111 ? 0.441 -11.325 4.845 1.00 98.00 111 LEU A O 1
ATOM 935 N N . THR A 1 112 ? 2.307 -11.620 6.056 1.00 97.81 112 THR A N 1
ATOM 936 C CA . THR A 1 112 ? 1.605 -12.017 7.287 1.00 97.81 112 THR A CA 1
ATOM 937 C C . THR A 1 112 ? 0.761 -10.863 7.833 1.00 97.81 112 THR A C 1
ATOM 939 O O . THR A 1 112 ? -0.378 -11.079 8.244 1.00 97.81 112 THR A O 1
ATOM 942 N N . LEU A 1 113 ? 1.278 -9.631 7.789 1.00 98.06 113 LEU A N 1
ATOM 943 C CA . LEU A 1 113 ? 0.540 -8.437 8.195 1.00 98.06 113 LEU A CA 1
ATOM 944 C C . LEU A 1 113 ? -0.689 -8.212 7.314 1.00 98.06 113 LEU A C 1
ATOM 946 O O . LEU A 1 113 ? -1.789 -8.102 7.854 1.00 98.06 113 LEU A O 1
ATOM 950 N N . LEU A 1 114 ? -0.534 -8.246 5.984 1.00 97.44 114 LEU A N 1
ATOM 951 C CA . LEU A 1 114 ? -1.657 -8.111 5.044 1.00 97.44 114 LEU A CA 1
ATOM 952 C C . LEU A 1 114 ? -2.757 -9.142 5.302 1.00 97.44 114 LEU A C 1
ATOM 954 O O . LEU A 1 114 ? -3.940 -8.790 5.317 1.00 97.44 114 LEU A O 1
ATOM 958 N N . ALA A 1 115 ? -2.366 -10.395 5.542 1.00 96.44 115 ALA A N 1
ATOM 959 C CA . ALA A 1 115 ? -3.289 -11.481 5.851 1.00 96.44 115 ALA A CA 1
ATOM 960 C C . ALA A 1 115 ? -3.989 -11.296 7.210 1.00 96.44 115 ALA A C 1
ATOM 962 O O . ALA A 1 115 ? -5.122 -11.736 7.378 1.00 96.44 115 ALA A O 1
ATOM 963 N N . SER A 1 116 ? -3.342 -10.632 8.173 1.00 97.12 116 SER A N 1
ATOM 964 C CA . SER A 1 116 ? -3.891 -10.388 9.517 1.00 97.12 116 SER A CA 1
ATOM 965 C C . SER A 1 116 ? -4.863 -9.203 9.596 1.00 97.12 116 SER A C 1
ATOM 967 O O . SER A 1 116 ? -5.648 -9.092 10.546 1.00 97.12 116 SER A O 1
ATOM 969 N N . TRP A 1 117 ? -4.814 -8.294 8.620 1.00 97.81 117 TRP A N 1
ATOM 970 C CA . TRP A 1 117 ? -5.627 -7.080 8.579 1.00 97.81 117 TRP A CA 1
ATOM 971 C C . TRP A 1 117 ? -7.023 -7.343 8.011 1.00 97.81 117 TRP A C 1
ATOM 973 O O . TRP A 1 117 ? -7.430 -6.781 7.000 1.00 97.81 117 TRP A O 1
ATOM 983 N N . THR A 1 118 ? -7.773 -8.210 8.678 1.00 95.31 118 THR A N 1
ATOM 984 C CA . THR A 1 118 ? -9.158 -8.539 8.330 1.00 95.31 118 THR A CA 1
ATOM 985 C C . THR A 1 118 ? -10.129 -7.990 9.366 1.00 95.31 118 THR A C 1
ATOM 987 O O . THR A 1 118 ? -9.801 -7.925 10.554 1.00 95.31 118 THR A O 1
ATOM 990 N N . ALA A 1 119 ? -11.344 -7.672 8.924 1.00 97.38 119 ALA A N 1
ATOM 991 C CA . ALA A 1 119 ? -12.470 -7.304 9.773 1.00 97.38 119 ALA A CA 1
ATOM 992 C C . ALA A 1 119 ? -13.769 -7.888 9.201 1.00 97.38 119 ALA A C 1
ATOM 994 O O . ALA A 1 119 ? -13.907 -8.034 7.985 1.00 97.38 119 ALA A O 1
ATOM 995 N N . SER A 1 120 ? -14.726 -8.214 10.068 1.00 96.94 120 SER A N 1
ATOM 996 C CA . SER A 1 120 ? -16.094 -8.527 9.653 1.00 96.94 120 SER A CA 1
ATOM 997 C C . SER A 1 120 ? -16.903 -7.244 9.401 1.00 96.94 120 SER A C 1
ATOM 999 O O . SER A 1 120 ? -16.384 -6.128 9.473 1.00 96.94 120 SER A O 1
ATOM 1001 N N . ARG A 1 121 ? -18.208 -7.376 9.117 1.00 97.00 121 ARG A N 1
ATOM 1002 C CA . ARG A 1 121 ? -19.157 -6.248 9.003 1.00 97.00 121 ARG A CA 1
ATOM 1003 C C . ARG A 1 121 ? -19.473 -5.644 10.378 1.00 97.00 121 ARG A C 1
ATOM 1005 O O . ARG A 1 121 ? -20.623 -5.594 10.803 1.00 97.00 121 ARG A O 1
ATOM 1012 N N . ASN A 1 122 ? -18.435 -5.221 11.083 1.00 97.56 122 ASN A N 1
ATOM 1013 C CA . ASN A 1 122 ? -18.491 -4.718 12.438 1.00 97.56 122 ASN A CA 1
ATOM 1014 C C . ASN A 1 122 ? -17.591 -3.485 12.550 1.00 97.56 122 ASN A C 1
ATOM 1016 O O . ASN A 1 122 ? -16.385 -3.561 12.325 1.00 97.56 122 ASN A O 1
ATOM 1020 N N . ALA A 1 123 ? -18.175 -2.347 12.924 1.00 97.00 123 ALA A N 1
ATOM 1021 C CA . ALA A 1 123 ? -17.445 -1.085 12.990 1.00 97.00 123 ALA A CA 1
ATOM 1022 C C . ALA A 1 123 ? -16.231 -1.142 13.933 1.00 97.00 123 ALA A C 1
ATOM 1024 O O . ALA A 1 123 ? -15.168 -0.640 13.582 1.00 97.00 123 ALA A O 1
ATOM 1025 N N . ASN A 1 124 ? -16.359 -1.793 15.093 1.00 96.75 124 ASN A N 1
ATOM 1026 C CA . ASN A 1 124 ? -15.276 -1.905 16.069 1.00 96.75 124 ASN A CA 1
ATOM 1027 C C . ASN A 1 124 ? -14.102 -2.731 15.520 1.00 96.75 124 ASN A C 1
ATOM 1029 O O . ASN A 1 124 ? -12.946 -2.358 15.691 1.00 96.75 124 ASN A O 1
ATOM 1033 N N . GLU A 1 125 ? -14.377 -3.837 14.823 1.00 97.81 125 GLU A N 1
ATOM 1034 C CA . GLU A 1 125 ? -13.321 -4.635 14.187 1.00 97.81 125 GLU A CA 1
ATOM 1035 C C . GLU A 1 125 ? -12.610 -3.876 13.065 1.00 97.81 125 GLU A C 1
ATOM 1037 O O . GLU A 1 125 ? -11.384 -3.956 12.947 1.00 97.81 125 GLU A O 1
ATOM 1042 N N . ILE A 1 126 ? -13.355 -3.105 12.269 1.00 98.25 126 ILE A N 1
ATOM 1043 C CA . ILE A 1 126 ? -12.777 -2.258 11.221 1.00 98.25 126 ILE A CA 1
ATOM 1044 C C . ILE A 1 126 ? -11.866 -1.202 11.861 1.00 98.25 126 ILE A C 1
ATOM 1046 O O . ILE A 1 126 ? -10.711 -1.085 11.456 1.00 98.25 126 ILE A O 1
ATOM 1050 N N . MET A 1 127 ? -12.325 -0.499 12.904 1.00 97.75 127 MET A N 1
ATOM 1051 C CA . MET A 1 127 ? -11.532 0.539 13.580 1.00 97.75 127 MET A CA 1
ATOM 1052 C C . MET A 1 127 ? -10.265 -0.040 14.209 1.00 97.75 127 MET A C 1
ATOM 1054 O O . MET A 1 127 ? -9.165 0.449 13.954 1.00 97.75 127 MET A O 1
ATOM 1058 N N . LYS A 1 128 ? -10.383 -1.166 14.923 1.00 97.38 128 LYS A N 1
ATOM 1059 C CA . LYS A 1 128 ? -9.222 -1.901 15.448 1.00 97.38 128 LYS A CA 1
ATOM 1060 C C . LYS A 1 128 ? -8.244 -2.288 14.344 1.00 97.38 128 LYS A C 1
ATOM 1062 O O . LYS A 1 128 ? -7.035 -2.255 14.552 1.00 97.38 128 LYS A O 1
ATOM 1067 N N . THR A 1 129 ? -8.736 -2.650 13.162 1.00 98.12 129 THR A N 1
ATOM 1068 C CA . THR A 1 129 ? -7.868 -2.988 12.031 1.00 98.12 129 THR A CA 1
ATOM 1069 C C . THR A 1 129 ? -7.141 -1.772 11.474 1.00 98.12 129 THR A C 1
ATOM 1071 O O . THR A 1 129 ? -5.933 -1.856 11.269 1.00 98.12 129 THR A O 1
ATOM 1074 N N . LEU A 1 130 ? -7.820 -0.633 11.319 1.00 97.75 130 LEU A N 1
ATOM 1075 C CA . LEU A 1 130 ? -7.177 0.625 10.929 1.00 97.75 130 LEU A CA 1
ATOM 1076 C C . LEU A 1 130 ? -6.076 1.016 11.929 1.00 97.75 130 LEU A C 1
ATOM 1078 O O . LEU A 1 130 ? -4.956 1.322 11.521 1.00 97.75 130 LEU A O 1
ATOM 1082 N N . LEU A 1 131 ? -6.339 0.909 13.236 1.00 96.88 131 LEU A N 1
ATOM 1083 C CA . LEU A 1 131 ? -5.338 1.182 14.275 1.00 96.88 131 LEU A CA 1
ATOM 1084 C C . LEU A 1 131 ? -4.139 0.222 14.222 1.00 96.88 131 LEU A C 1
ATOM 1086 O O . LEU A 1 131 ? -3.013 0.646 14.468 1.00 96.88 131 LEU A O 1
ATOM 1090 N N . ARG A 1 132 ? -4.341 -1.049 13.843 1.00 97.69 132 ARG A N 1
ATOM 1091 C CA . ARG A 1 132 ? -3.237 -2.003 13.610 1.00 97.69 132 ARG A CA 1
ATOM 1092 C C . ARG A 1 132 ? -2.381 -1.644 12.392 1.00 97.69 132 ARG A C 1
ATOM 1094 O O . ARG A 1 132 ? -1.202 -1.983 12.379 1.00 97.69 132 ARG A O 1
ATOM 1101 N N . ILE A 1 133 ? -2.943 -0.969 11.386 1.00 98.06 133 ILE A N 1
ATOM 1102 C CA . ILE A 1 133 ? -2.210 -0.502 10.195 1.00 98.06 133 ILE A CA 1
ATOM 1103 C C . ILE A 1 133 ? -1.391 0.761 10.508 1.00 98.06 133 ILE A C 1
ATOM 1105 O O . ILE A 1 133 ? -0.269 0.901 10.017 1.00 98.06 133 ILE A O 1
ATOM 1109 N N . LYS A 1 134 ? -1.919 1.654 11.360 1.00 97.25 134 LYS A N 1
ATOM 1110 C CA . LYS A 1 134 ? -1.315 2.947 11.740 1.00 97.25 134 LYS A CA 1
ATOM 1111 C C . LYS A 1 134 ? 0.209 2.910 11.974 1.00 97.25 134 LYS A C 1
ATOM 1113 O O . LYS A 1 134 ? 0.891 3.719 11.343 1.00 97.25 134 LYS A O 1
ATOM 1118 N N . PRO A 1 135 ? 0.784 2.030 12.822 1.00 96.75 135 PRO A N 1
ATOM 1119 C CA . PRO A 1 135 ? 2.227 2.049 13.088 1.00 96.75 135 PRO A CA 1
ATOM 1120 C C . PRO A 1 135 ? 3.076 1.784 11.836 1.00 96.75 135 PRO A C 1
ATOM 1122 O O . PRO A 1 135 ? 4.078 2.464 11.629 1.00 96.75 135 PRO A O 1
ATOM 1125 N N . TYR A 1 136 ? 2.645 0.870 10.963 1.00 98.00 136 TYR A N 1
ATOM 1126 C CA . TYR A 1 136 ? 3.348 0.551 9.713 1.00 98.00 136 TYR A CA 1
ATOM 1127 C C . TYR A 1 136 ? 3.234 1.680 8.690 1.00 98.00 136 TYR A C 1
ATOM 1129 O O . TYR A 1 136 ? 4.165 1.948 7.933 1.00 98.00 136 TYR A O 1
ATOM 1137 N N . PHE A 1 137 ? 2.093 2.370 8.675 1.00 97.81 137 PHE A N 1
ATOM 1138 C CA . PHE A 1 137 ? 1.914 3.550 7.840 1.00 97.81 137 PHE A CA 1
ATOM 1139 C C . PHE A 1 137 ? 2.820 4.705 8.292 1.00 97.81 137 PHE A C 1
ATOM 1141 O O . PHE A 1 137 ? 3.468 5.332 7.457 1.00 97.81 137 PHE A O 1
ATOM 1148 N N . ILE A 1 138 ? 2.940 4.936 9.606 1.00 97.06 138 ILE A N 1
ATOM 1149 C CA . ILE A 1 138 ? 3.888 5.911 10.171 1.00 97.06 138 ILE A CA 1
ATOM 1150 C C . ILE A 1 138 ? 5.328 5.556 9.793 1.00 97.06 138 ILE A C 1
ATOM 1152 O O . ILE A 1 138 ? 6.085 6.440 9.398 1.00 97.06 138 ILE A O 1
ATOM 1156 N N . GLU A 1 139 ? 5.710 4.282 9.892 1.00 97.00 139 GLU A N 1
ATOM 1157 C CA . GLU A 1 139 ? 7.055 3.825 9.540 1.00 97.00 139 GLU A CA 1
ATOM 1158 C C . GLU A 1 139 ? 7.394 4.102 8.069 1.00 97.00 139 GLU A C 1
ATOM 1160 O O . GLU A 1 139 ? 8.437 4.697 7.789 1.00 97.00 139 GLU A O 1
ATOM 1165 N N . LEU A 1 140 ? 6.483 3.775 7.145 1.00 97.88 140 LEU A N 1
ATOM 1166 C CA . LEU A 1 140 ? 6.643 4.078 5.721 1.00 97.88 140 LEU A CA 1
ATOM 1167 C C . LEU A 1 140 ? 6.737 5.585 5.456 1.00 97.88 140 LEU A C 1
ATOM 1169 O O . LEU A 1 140 ? 7.654 6.027 4.766 1.00 97.88 140 LEU A O 1
ATOM 1173 N N . CYS A 1 141 ? 5.852 6.400 6.039 1.00 97.25 141 CYS A N 1
ATOM 1174 C CA . CYS A 1 141 ? 5.936 7.858 5.907 1.00 97.25 141 CYS A CA 1
ATOM 1175 C C . CYS A 1 141 ? 7.274 8.395 6.433 1.00 97.25 141 CYS A C 1
ATOM 1177 O O . CYS A 1 141 ? 7.913 9.218 5.782 1.00 97.25 141 CYS A O 1
ATOM 1179 N N . ARG A 1 142 ? 7.760 7.883 7.571 1.00 96.25 142 ARG A N 1
ATOM 1180 C CA . ARG A 1 142 ? 9.055 8.277 8.141 1.00 96.25 142 ARG A CA 1
ATOM 1181 C C . ARG A 1 142 ? 10.222 7.864 7.236 1.00 96.25 142 ARG A C 1
ATOM 1183 O O . ARG A 1 142 ? 11.167 8.641 7.084 1.00 96.25 142 ARG A O 1
ATOM 1190 N N . HIS A 1 143 ? 10.156 6.681 6.619 1.00 95.81 143 HIS A N 1
ATOM 1191 C CA . HIS A 1 143 ? 11.117 6.241 5.605 1.00 95.81 143 HIS A CA 1
ATOM 1192 C C . HIS A 1 143 ? 11.140 7.213 4.418 1.00 95.81 143 HIS A C 1
ATOM 1194 O O . HIS A 1 143 ? 12.204 7.720 4.050 1.00 95.81 143 HIS A O 1
ATOM 1200 N N . PHE A 1 144 ? 9.973 7.504 3.838 1.00 96.69 144 PHE A N 1
ATOM 1201 C CA . PHE A 1 144 ? 9.856 8.361 2.661 1.00 96.69 144 PHE A CA 1
ATOM 1202 C C . PHE A 1 144 ? 10.292 9.795 2.944 1.00 96.69 144 PHE A C 1
ATOM 1204 O O . PHE A 1 144 ? 11.127 10.314 2.204 1.00 96.69 144 PHE A O 1
ATOM 1211 N N . SER A 1 145 ? 9.834 10.399 4.045 1.00 95.56 145 SER A N 1
ATOM 1212 C CA . SER A 1 145 ? 10.264 11.741 4.444 1.00 95.56 145 SER A CA 1
ATOM 1213 C C . SER A 1 145 ? 11.776 11.820 4.636 1.00 95.56 145 SER A C 1
ATOM 1215 O O . SER A 1 145 ? 12.394 12.771 4.167 1.00 95.56 145 SER A O 1
ATOM 1217 N N . ARG A 1 146 ? 12.407 10.808 5.253 1.00 95.69 146 ARG A N 1
ATOM 1218 C CA . ARG A 1 146 ? 13.869 10.783 5.419 1.00 95.69 146 ARG A CA 1
ATOM 1219 C C . ARG A 1 146 ? 14.594 10.709 4.077 1.00 95.69 146 ARG A C 1
ATOM 1221 O O . ARG A 1 146 ? 15.539 11.460 3.866 1.00 95.69 146 ARG A O 1
ATOM 1228 N N . ARG A 1 147 ? 14.177 9.806 3.184 1.00 95.56 147 ARG A N 1
ATOM 1229 C CA . ARG A 1 147 ? 14.829 9.622 1.876 1.00 95.56 147 ARG A CA 1
ATOM 1230 C C . ARG A 1 147 ? 14.640 10.828 0.952 1.00 95.56 147 ARG A C 1
ATOM 1232 O O . ARG A 1 147 ? 15.540 11.135 0.181 1.00 95.56 147 ARG A O 1
ATOM 1239 N N . LEU A 1 148 ? 13.501 11.510 1.044 1.00 95.81 148 LEU A N 1
ATOM 1240 C CA . LEU A 1 148 ? 13.163 12.676 0.222 1.00 95.81 148 LEU A CA 1
ATOM 1241 C C . LEU A 1 148 ? 13.526 14.020 0.884 1.00 95.81 148 LEU A C 1
ATOM 1243 O O . LEU A 1 148 ? 13.218 15.068 0.321 1.00 95.81 148 LEU A O 1
ATOM 1247 N N . SER A 1 149 ? 14.163 14.008 2.062 1.00 95.88 149 SER A N 1
ATOM 1248 C CA . SER A 1 149 ? 14.508 15.210 2.841 1.00 95.88 149 SER A CA 1
ATOM 1249 C C . SER A 1 149 ? 13.304 16.123 3.144 1.00 95.88 149 SER A C 1
ATOM 1251 O O . SER A 1 149 ? 13.404 17.347 3.077 1.00 95.88 149 SER A O 1
ATOM 1253 N N . LEU A 1 150 ? 12.155 15.526 3.474 1.00 94.44 150 LEU A N 1
ATOM 1254 C CA . LEU A 1 150 ? 10.909 16.216 3.829 1.00 94.44 150 LEU A CA 1
ATOM 1255 C C . LEU A 1 150 ? 10.715 16.279 5.351 1.00 94.44 150 LEU A C 1
ATOM 1257 O O . LEU A 1 150 ? 11.304 15.504 6.109 1.00 94.44 150 LEU A O 1
ATOM 1261 N N . SER A 1 151 ? 9.832 17.171 5.806 1.00 91.12 151 SER A N 1
ATOM 1262 C CA . SER A 1 151 ? 9.397 17.194 7.204 1.00 91.12 151 SER A CA 1
ATOM 1263 C C . SER A 1 151 ? 8.625 15.926 7.584 1.00 91.12 151 SER A C 1
ATOM 1265 O O . SER A 1 151 ? 8.073 15.217 6.740 1.00 91.12 151 SER A O 1
ATOM 1267 N N . ASN A 1 152 ? 8.592 15.637 8.885 1.00 83.81 152 ASN A N 1
ATOM 1268 C CA . ASN A 1 152 ? 7.861 14.497 9.422 1.00 83.81 152 ASN A CA 1
ATOM 1269 C C . ASN A 1 152 ? 6.344 14.758 9.406 1.00 83.81 152 ASN A C 1
ATOM 1271 O O . ASN A 1 152 ? 5.890 15.798 9.878 1.00 83.81 152 ASN A O 1
ATOM 1275 N N . ASP A 1 153 ? 5.576 13.785 8.917 1.00 86.88 153 ASP A N 1
ATOM 1276 C CA . ASP A 1 153 ? 4.116 13.846 8.804 1.00 86.88 153 ASP A CA 1
ATOM 1277 C C . ASP A 1 153 ? 3.371 13.242 10.008 1.00 86.88 153 ASP A C 1
ATOM 1279 O O . ASP A 1 153 ? 2.143 13.201 10.012 1.00 86.88 153 ASP A O 1
ATOM 1283 N N . GLU A 1 154 ? 4.066 12.781 11.050 1.00 88.56 154 GLU A N 1
ATOM 1284 C CA . GLU A 1 154 ? 3.450 12.112 12.208 1.00 88.56 154 GLU A CA 1
ATOM 1285 C C . GLU A 1 154 ? 2.310 12.905 12.861 1.00 88.56 154 GLU A C 1
ATOM 1287 O O . GLU A 1 154 ? 1.287 12.319 13.209 1.00 88.56 154 GLU A O 1
ATOM 1292 N N . GLY A 1 155 ? 2.437 14.230 12.983 1.00 88.69 155 GLY A N 1
ATOM 1293 C CA . GLY A 1 155 ? 1.362 15.073 13.519 1.00 88.69 155 GLY A CA 1
ATOM 1294 C C . GLY A 1 155 ? 0.089 15.029 12.666 1.00 88.69 155 GLY A C 1
ATOM 1295 O O . GLY A 1 155 ? -1.014 14.920 13.201 1.00 88.69 155 GLY A O 1
ATOM 1296 N N . LEU A 1 156 ? 0.243 15.042 11.338 1.00 90.00 156 LEU A N 1
ATOM 1297 C CA . LEU A 1 156 ? -0.866 14.919 10.391 1.00 90.00 156 LEU A CA 1
ATOM 1298 C C . LEU A 1 156 ? -1.461 13.506 10.406 1.00 90.00 156 LEU A C 1
ATOM 1300 O O . LEU A 1 156 ? -2.675 13.342 10.390 1.00 90.00 156 LEU A O 1
ATOM 1304 N N . ILE A 1 157 ? -0.621 12.473 10.479 1.00 90.75 157 ILE A N 1
ATOM 1305 C CA . ILE A 1 157 ? -1.100 11.090 10.576 1.00 90.75 157 ILE A CA 1
ATOM 1306 C C . ILE A 1 157 ? -1.914 10.914 11.861 1.00 90.75 157 ILE A C 1
ATOM 1308 O O . ILE A 1 157 ? -3.017 10.374 11.826 1.00 90.75 157 ILE A O 1
ATOM 1312 N N . ASN A 1 158 ? -1.423 11.420 12.991 1.00 91.06 158 ASN A N 1
ATOM 1313 C CA . ASN A 1 158 ? -2.147 11.345 14.255 1.00 91.06 158 ASN A CA 1
ATOM 1314 C C . ASN A 1 158 ? -3.493 12.076 14.197 1.00 91.06 158 ASN A C 1
ATOM 1316 O O . ASN A 1 158 ? -4.477 11.536 14.692 1.00 91.06 158 ASN A O 1
ATOM 1320 N N . SER A 1 159 ? -3.582 13.239 13.544 1.00 90.25 159 SER A N 1
ATOM 1321 C CA . SER A 1 159 ? -4.860 13.954 13.426 1.00 90.25 159 SER A CA 1
ATOM 1322 C C . SER A 1 159 ? -5.891 13.203 12.574 1.00 90.25 159 SER A C 1
ATOM 1324 O O . SER A 1 159 ? -7.076 13.208 12.909 1.00 90.25 159 SER A O 1
ATOM 1326 N N . VAL A 1 160 ? -5.455 12.500 11.521 1.00 89.88 160 VAL A N 1
ATOM 1327 C CA . VAL A 1 160 ? -6.332 11.655 10.692 1.00 89.88 160 VAL A CA 1
ATOM 1328 C C . VAL A 1 160 ? -6.846 10.446 11.477 1.00 89.88 160 VAL A C 1
ATOM 1330 O O . VAL A 1 160 ? -8.022 10.098 11.369 1.00 89.88 160 VAL A O 1
ATOM 1333 N N . PHE A 1 161 ? -5.992 9.821 12.290 1.00 90.94 161 PHE A N 1
ATOM 1334 C CA . PHE A 1 161 ? -6.358 8.634 13.068 1.00 90.94 161 PHE A CA 1
ATOM 1335 C C . PHE A 1 161 ? -7.083 8.942 14.386 1.00 90.94 161 PHE A C 1
ATOM 1337 O O . PHE A 1 161 ? -7.737 8.053 14.918 1.00 90.94 161 PHE A O 1
ATOM 1344 N N . HIS A 1 162 ? -7.048 10.182 14.881 1.00 89.06 162 HIS A N 1
ATOM 1345 C CA . HIS A 1 162 ? -7.637 10.562 16.171 1.00 89.06 162 HIS A CA 1
ATOM 1346 C C . HIS A 1 162 ? -9.133 10.229 16.308 1.00 89.06 162 HIS A C 1
ATOM 1348 O O . HIS A 1 162 ? -9.607 9.959 17.400 1.00 89.06 162 HIS A O 1
ATOM 1354 N N . ARG A 1 163 ? -9.897 10.224 15.205 1.00 78.38 163 ARG A N 1
ATOM 1355 C CA . ARG A 1 163 ? -11.338 9.890 15.228 1.00 78.38 163 ARG A CA 1
ATOM 1356 C C . ARG A 1 163 ? -11.634 8.387 15.305 1.00 78.38 163 ARG A C 1
ATOM 1358 O O . ARG A 1 163 ? -12.799 8.012 15.406 1.00 78.38 163 ARG A O 1
ATOM 1365 N N . ILE A 1 164 ? -10.604 7.556 15.160 1.00 83.12 164 ILE A N 1
ATOM 1366 C CA . ILE A 1 164 ? -10.675 6.089 15.087 1.00 83.12 164 ILE A CA 1
ATOM 1367 C C . ILE A 1 164 ? -10.196 5.449 16.406 1.00 83.12 164 ILE A C 1
ATOM 1369 O O . ILE A 1 164 ? -10.495 4.281 16.655 1.00 83.12 164 ILE A O 1
ATOM 1373 N N . GLU A 1 165 ? -9.456 6.205 17.223 1.00 77.56 165 GLU A N 1
ATOM 1374 C CA . GLU A 1 165 ? -9.008 5.854 18.583 1.00 77.56 165 GLU A CA 1
ATOM 1375 C C . GLU A 1 165 ? -10.154 5.938 19.600 1.00 77.56 165 GLU A C 1
ATOM 1377 O O . GLU A 1 165 ? -10.221 5.025 20.454 1.00 77.56 165 GLU A O 1
#

pLDDT: mean 94.41, std 4.26, range [75.19, 98.5]

Organism: NCBI:txid269670

Foldseek 3Di:
DDAAELVLCDDDDPDDPPVCVSVVSNVVNVPDFAADDPVNLCVLLVLLLVLLLQLLVCLVVLVQVSN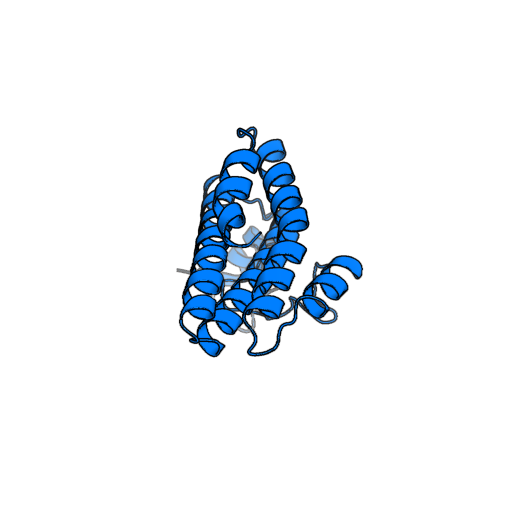QVSLLLNLLSLLCLVCNLVSHHRDPRVDPPQCDDPNRPDDPVSVVLSVVLDDDSHSLSSLVSSVSCLVSSQVSQVSVCVVNVHDRCVVVSCVSSVSSD